Protein AF-A0A139D339-F1 (afdb_monomer)

Mean predicted aligned error: 3.12 Å

Foldseek 3Di:
DVVLVVVQVLLLLLLCLLVVLCVVVVHDLVRLCVQLVHDSVVNCLSNDNRNSDDDDPVSLVSSCVVSVHDSCSSVD

Solvent-accessible surface area (backbone atoms only — not comparable to full-atom values): 4300 Å² total; per-residue (Å²): 112,71,69,60,53,55,51,34,50,54,42,21,54,30,14,47,41,54,49,49,51,36,50,75,70,68,45,53,65,59,59,50,16,61,77,68,76,46,55,45,70,56,51,54,46,37,45,29,97,74,11,77,63,87,76,56,68,68,57,51,48,54,49,19,61,77,63,74,50,62,64,62,68,51,74,113

Sequence (76 aa):
MIILEKRNEIYNQIGQKIKKYRKEKKLTQVELAEKLDISISYLSKIEAKNCRKSFSLDLLVNIAETLEIDIKDFFD

Secondary structure (DSSP, 8-state):
-HHHHHHHHHHHHHHHHHHHHHHHTT--HHHHHHHTT--HHHHHHHTSTT------HHHHHHHHHHTTS-GGGGT-

Structure (mmCIF, N/CA/C/O backbone):
data_AF-A0A139D339-F1
#
_entry.id   AF-A0A139D339-F1
#
loop_
_atom_site.group_PDB
_atom_site.id
_atom_site.type_symbol
_atom_site.label_atom_id
_atom_site.label_alt_id
_atom_site.label_comp_id
_atom_site.label_asym_id
_atom_site.label_entity_id
_atom_site.label_seq_id
_atom_site.pdbx_PDB_ins_code
_atom_site.Cartn_x
_atom_site.Cartn_y
_atom_site.Cartn_z
_atom_site.occupancy
_atom_site.B_iso_or_equiv
_atom_site.auth_seq_id
_atom_site.auth_comp_id
_atom_site.auth_asym_id
_atom_site.auth_atom_id
_atom_site.pdbx_PDB_model_num
ATOM 1 N N . MET A 1 1 ? 19.136 3.552 -18.526 1.00 63.03 1 MET A N 1
ATOM 2 C CA . MET A 1 1 ? 18.379 4.648 -17.881 1.00 63.03 1 MET A CA 1
ATOM 3 C C . MET A 1 1 ? 16.867 4.502 -18.092 1.00 63.03 1 MET A C 1
ATOM 5 O O . MET A 1 1 ? 16.162 4.394 -17.101 1.00 63.03 1 MET A O 1
ATOM 9 N N . ILE A 1 2 ? 16.388 4.307 -19.330 1.00 71.75 2 ILE A N 1
ATOM 10 C CA . ILE A 1 2 ? 14.951 4.163 -19.681 1.00 71.75 2 ILE A CA 1
ATOM 11 C C . ILE A 1 2 ? 14.210 3.026 -18.935 1.00 71.75 2 ILE A C 1
ATOM 13 O O . ILE A 1 2 ? 13.077 3.197 -18.496 1.00 71.75 2 ILE A O 1
ATOM 17 N N . ILE A 1 3 ? 14.832 1.852 -18.758 1.00 75.56 3 ILE A N 1
ATOM 18 C CA . ILE A 1 3 ? 14.187 0.693 -18.096 1.00 75.56 3 ILE A CA 1
ATOM 19 C C . ILE A 1 3 ? 13.903 0.969 -16.609 1.00 75.56 3 ILE A C 1
ATOM 21 O O . ILE A 1 3 ? 12.874 0.553 -16.080 1.00 75.56 3 ILE A O 1
ATOM 25 N N . LEU A 1 4 ? 14.803 1.689 -15.933 1.00 74.38 4 LEU A N 1
ATOM 26 C CA . LEU A 1 4 ? 14.670 2.000 -14.510 1.00 74.38 4 LEU A CA 1
ATOM 27 C C . LEU A 1 4 ? 13.527 2.990 -14.258 1.00 74.38 4 LEU A C 1
ATOM 29 O O . LEU A 1 4 ? 12.784 2.835 -13.292 1.00 74.38 4 LEU A O 1
ATOM 33 N N . GLU A 1 5 ? 13.373 3.973 -15.142 1.00 81.56 5 GLU A N 1
ATOM 34 C CA . GLU A 1 5 ? 12.289 4.957 -15.086 1.00 81.56 5 GLU A CA 1
ATOM 35 C C . GLU A 1 5 ? 10.930 4.290 -15.295 1.00 81.56 5 GLU A C 1
ATOM 37 O O . GLU A 1 5 ? 10.043 4.460 -14.462 1.00 81.56 5 GLU A O 1
ATOM 42 N N . LYS A 1 6 ? 10.805 3.428 -16.316 1.00 82.94 6 LYS A N 1
ATOM 43 C CA . LYS A 1 6 ? 9.58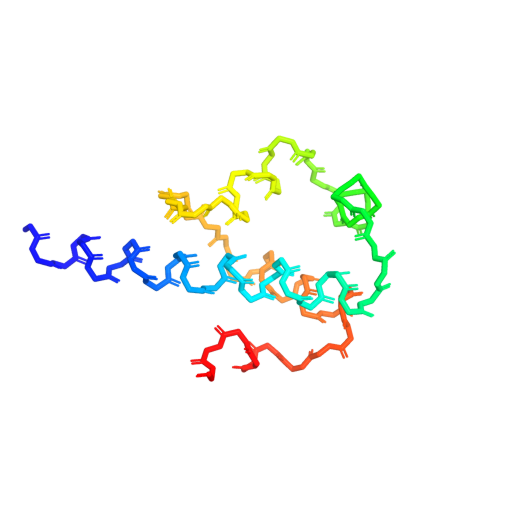6 2.633 -16.539 1.00 82.94 6 LYS A CA 1
ATOM 44 C C . LYS A 1 6 ? 9.222 1.773 -15.330 1.00 82.94 6 LYS A C 1
ATOM 46 O O . LYS A 1 6 ? 8.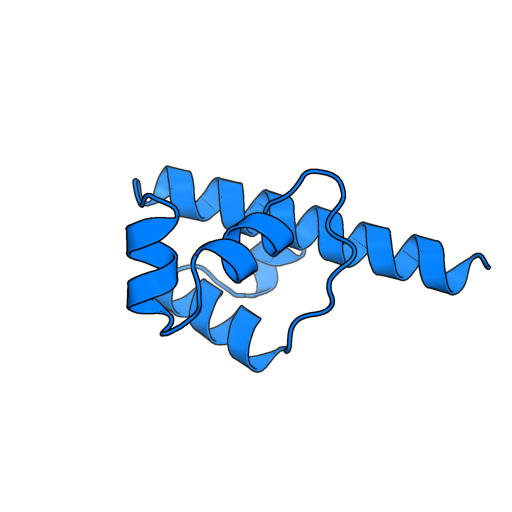060 1.704 -14.948 1.00 82.94 6 LYS A O 1
ATOM 51 N N . ARG A 1 7 ? 10.213 1.134 -14.700 1.00 85.75 7 ARG A N 1
ATOM 52 C CA . ARG A 1 7 ? 9.986 0.315 -13.503 1.00 85.75 7 ARG A CA 1
ATOM 53 C C . ARG A 1 7 ? 9.453 1.145 -12.335 1.00 85.75 7 ARG A C 1
ATOM 55 O O . ARG A 1 7 ? 8.529 0.711 -11.657 1.00 85.75 7 ARG A O 1
ATOM 62 N N . ASN A 1 8 ? 10.038 2.314 -12.087 1.00 88.31 8 ASN A N 1
ATOM 63 C CA . ASN A 1 8 ? 9.597 3.187 -11.000 1.00 88.31 8 ASN A CA 1
ATOM 64 C C . ASN A 1 8 ? 8.178 3.716 -11.241 1.00 88.31 8 ASN A C 1
ATOM 66 O O . ASN A 1 8 ? 7.412 3.811 -10.289 1.00 88.31 8 ASN A O 1
ATOM 70 N N . GLU A 1 9 ? 7.818 4.002 -12.494 1.00 90.25 9 GLU A N 1
ATOM 71 C CA . GLU A 1 9 ? 6.460 4.418 -12.854 1.00 90.25 9 GLU A CA 1
ATOM 72 C C . GLU A 1 9 ? 5.425 3.339 -12.500 1.00 90.25 9 GLU A C 1
ATOM 74 O O . GLU A 1 9 ? 4.434 3.640 -11.840 1.00 90.25 9 GLU A O 1
ATOM 79 N N . ILE A 1 10 ? 5.702 2.069 -12.822 1.00 91.50 10 ILE A N 1
ATOM 80 C CA . ILE A 1 10 ? 4.827 0.939 -12.459 1.00 91.50 10 ILE A CA 1
ATOM 81 C C . ILE A 1 10 ? 4.631 0.859 -10.937 1.00 91.50 10 ILE A C 1
ATOM 83 O O . ILE A 1 10 ? 3.500 0.799 -10.457 1.00 91.50 10 ILE A O 1
ATOM 87 N N . TYR A 1 11 ? 5.716 0.907 -10.155 1.00 92.88 11 TYR A N 1
ATOM 88 C CA . TYR A 1 11 ? 5.614 0.878 -8.688 1.00 92.88 11 TYR A CA 1
ATOM 89 C C . TYR A 1 11 ? 4.847 2.079 -8.128 1.00 92.88 11 TYR A C 1
ATOM 91 O O . TYR A 1 11 ? 4.120 1.941 -7.143 1.00 92.88 11 TYR A O 1
ATOM 99 N N . ASN A 1 12 ? 4.985 3.247 -8.754 1.00 93.31 12 ASN A N 1
ATOM 100 C CA . ASN A 1 12 ? 4.256 4.438 -8.356 1.00 93.31 12 ASN A CA 1
ATOM 101 C C . ASN A 1 12 ? 2.750 4.298 -8.604 1.00 93.31 12 ASN A C 1
ATOM 103 O O . ASN A 1 12 ? 1.958 4.590 -7.709 1.00 93.31 12 ASN A O 1
ATOM 107 N N . GLN A 1 13 ? 2.356 3.802 -9.778 1.00 94.25 13 GLN A N 1
ATOM 108 C CA . GLN A 1 13 ? 0.954 3.565 -10.131 1.00 94.25 13 GLN A CA 1
ATOM 109 C C . GLN A 1 13 ? 0.300 2.553 -9.186 1.00 94.25 13 GLN A C 1
ATOM 111 O O . GLN A 1 13 ? -0.759 2.837 -8.619 1.00 94.25 13 GLN A O 1
ATOM 116 N N . ILE A 1 14 ? 0.975 1.430 -8.924 1.00 96.19 14 ILE A N 1
ATOM 117 C CA . ILE A 1 14 ? 0.505 0.427 -7.960 1.00 96.19 14 ILE A CA 1
ATOM 118 C C . ILE A 1 14 ? 0.368 1.052 -6.564 1.00 96.19 14 ILE A C 1
ATOM 120 O O . ILE A 1 14 ? -0.676 0.924 -5.927 1.00 96.19 14 ILE A O 1
ATOM 124 N N . GLY A 1 15 ? 1.375 1.801 -6.102 1.00 96.12 15 GLY A N 1
ATOM 125 C CA . GLY A 1 15 ? 1.338 2.496 -4.813 1.00 96.12 15 GLY A CA 1
ATOM 126 C C . GLY A 1 15 ? 0.161 3.470 -4.670 1.00 96.12 15 GLY A C 1
ATOM 127 O O . GLY A 1 15 ? -0.478 3.532 -3.615 1.00 96.12 15 GLY A O 1
ATOM 128 N N . GLN A 1 16 ? -0.182 4.204 -5.736 1.00 96.25 16 GLN A N 1
ATOM 129 C CA . GLN A 1 16 ? -1.356 5.085 -5.741 1.00 96.25 16 GLN A CA 1
ATOM 130 C C . GLN A 1 16 ? -2.673 4.306 -5.662 1.00 96.25 16 GLN A C 1
ATOM 132 O O . GLN A 1 16 ? -3.604 4.753 -4.988 1.00 96.25 16 GLN A O 1
ATOM 137 N N . LYS A 1 17 ? -2.759 3.137 -6.297 1.00 97.00 17 LYS A N 1
ATOM 138 C CA . LYS A 1 17 ? -3.953 2.290 -6.237 1.00 97.00 17 LYS A CA 1
ATOM 139 C C . LYS A 1 17 ? -4.131 1.603 -4.893 1.00 97.00 17 LYS A C 1
ATOM 141 O O . LYS A 1 17 ? -5.240 1.619 -4.373 1.00 97.00 17 LYS A O 1
ATOM 146 N N . ILE A 1 18 ? -3.052 1.112 -4.279 1.00 97.62 18 ILE A N 1
ATOM 147 C CA . ILE A 1 18 ? -3.075 0.616 -2.892 1.00 97.62 18 ILE A CA 1
ATOM 148 C C . ILE A 1 18 ? -3.682 1.685 -1.978 1.00 97.62 18 ILE A C 1
ATOM 150 O O . ILE A 1 18 ? -4.642 1.425 -1.255 1.00 97.62 18 ILE A O 1
ATOM 154 N N . LYS A 1 19 ? -3.206 2.930 -2.097 1.00 97.94 19 LYS A N 1
ATOM 155 C CA . LYS A 1 19 ? -3.736 4.065 -1.336 1.00 97.94 19 LYS A CA 1
ATOM 156 C C . LYS A 1 19 ? -5.213 4.344 -1.615 1.00 97.94 19 LYS A C 1
ATOM 158 O O . LYS A 1 19 ? -5.944 4.701 -0.689 1.00 97.94 19 LYS A O 1
ATOM 163 N N . LYS A 1 20 ? -5.640 4.250 -2.877 1.00 98.00 20 LYS A N 1
ATOM 164 C CA . LYS A 1 20 ? -7.038 4.432 -3.291 1.00 98.00 20 LYS A CA 1
ATOM 165 C C . LYS A 1 20 ? -7.926 3.377 -2.625 1.00 98.00 20 LYS A C 1
ATOM 167 O O . LYS A 1 20 ? -8.802 3.747 -1.848 1.00 98.00 20 LYS A O 1
ATOM 172 N N . TYR A 1 21 ? -7.643 2.095 -2.843 1.00 98.44 21 TYR A N 1
ATOM 173 C CA . TYR A 1 21 ? -8.450 0.990 -2.321 1.00 98.44 21 TYR A CA 1
ATOM 174 C C . TYR A 1 21 ? -8.435 0.921 -0.791 1.00 98.44 21 TYR A C 1
ATOM 176 O O . TYR A 1 21 ? -9.479 0.724 -0.171 1.00 98.44 21 TYR A O 1
ATOM 184 N N . ARG A 1 22 ? -7.298 1.220 -0.147 1.00 98.50 22 ARG A N 1
ATOM 185 C CA . ARG A 1 22 ? -7.231 1.369 1.314 1.00 98.50 22 ARG A CA 1
ATOM 186 C C . ARG A 1 22 ? -8.230 2.406 1.829 1.00 98.50 22 ARG A C 1
ATOM 188 O O . ARG A 1 22 ? -8.921 2.167 2.818 1.00 98.50 22 ARG A O 1
ATOM 195 N N . LYS A 1 23 ? -8.307 3.569 1.173 1.00 98.25 23 LYS A N 1
ATOM 196 C CA . LYS A 1 23 ? -9.250 4.632 1.545 1.00 98.25 23 LYS A CA 1
ATOM 197 C C . LYS A 1 23 ? -10.702 4.243 1.274 1.00 98.25 23 LYS A C 1
ATOM 199 O O . LYS A 1 23 ? -11.560 4.602 2.072 1.00 98.25 23 LYS A O 1
ATOM 204 N N . GLU A 1 24 ? -10.976 3.509 0.200 1.00 98.00 24 GLU A N 1
ATOM 205 C CA . GLU A 1 24 ? -12.318 2.984 -0.101 1.00 98.00 24 GLU A CA 1
ATOM 206 C C . GLU A 1 24 ? -12.783 1.978 0.961 1.00 98.00 24 GLU A C 1
ATOM 208 O O . GLU A 1 24 ? -13.926 2.042 1.412 1.00 98.00 24 GLU A O 1
ATOM 213 N N . LYS A 1 25 ? -11.865 1.145 1.468 1.00 97.62 25 LYS A N 1
ATOM 214 C CA . LYS A 1 25 ? -12.083 0.279 2.639 1.00 97.62 25 LYS A CA 1
ATOM 215 C C . LYS A 1 25 ? -12.069 1.022 3.982 1.00 97.62 25 LYS A C 1
ATOM 217 O O . LYS A 1 25 ? -12.214 0.393 5.024 1.00 97.62 25 LYS A O 1
ATOM 222 N N . LYS A 1 26 ? -11.929 2.354 3.973 1.00 98.12 26 LYS A N 1
ATOM 223 C CA . LYS A 1 26 ? -11.901 3.231 5.159 1.00 98.12 26 LYS A CA 1
ATOM 224 C C . LYS A 1 26 ? -10.811 2.876 6.177 1.00 98.12 26 LYS A C 1
ATOM 226 O O . LYS A 1 26 ? -10.945 3.204 7.349 1.00 98.12 26 LYS A O 1
ATOM 231 N N . LEU A 1 27 ? -9.720 2.261 5.724 1.00 98.25 27 LEU A N 1
ATOM 232 C CA . LEU A 1 27 ? -8.582 1.916 6.570 1.00 98.25 27 LEU A CA 1
ATOM 233 C C . LEU A 1 27 ? -7.582 3.073 6.626 1.00 98.25 27 LEU A C 1
ATOM 235 O O . LEU A 1 27 ? -7.266 3.711 5.616 1.00 98.25 27 LEU A O 1
ATOM 239 N N . THR A 1 28 ? -7.019 3.324 7.797 1.00 98.44 28 THR A N 1
ATOM 240 C CA . THR A 1 28 ? -5.816 4.137 7.988 1.00 98.44 28 THR A CA 1
ATOM 241 C C . THR A 1 28 ? -4.570 3.373 7.527 1.00 98.44 28 THR A C 1
ATOM 243 O O . THR A 1 28 ? -4.597 2.163 7.301 1.00 98.44 28 THR A O 1
ATOM 246 N N . GLN A 1 29 ? -3.444 4.076 7.363 1.00 98.19 29 GLN A N 1
ATOM 247 C CA . GLN A 1 29 ? -2.168 3.402 7.084 1.00 98.19 29 GLN A CA 1
ATOM 248 C C . GLN A 1 29 ? -1.722 2.522 8.258 1.00 98.19 29 GLN A C 1
ATOM 250 O O . GLN A 1 29 ? -1.061 1.519 8.032 1.00 98.19 29 GLN A O 1
ATOM 255 N N . VAL A 1 30 ? -2.091 2.884 9.490 1.00 98.44 30 VAL A N 1
ATOM 256 C CA . VAL A 1 30 ? -1.793 2.084 10.683 1.00 98.44 30 VAL A CA 1
ATOM 257 C C . VAL A 1 30 ? -2.525 0.751 10.611 1.00 98.44 30 VAL A C 1
ATOM 259 O O . VAL A 1 30 ? -1.879 -0.288 10.599 1.00 98.44 30 VAL A O 1
ATOM 262 N N . GLU A 1 31 ? -3.843 0.788 10.418 1.00 98.62 31 GLU A N 1
ATOM 263 C CA . GLU A 1 31 ? -4.671 -0.422 10.376 1.00 98.62 31 GLU A CA 1
ATOM 264 C C . GLU A 1 31 ? -4.292 -1.357 9.222 1.00 98.62 31 GLU A C 1
ATOM 266 O O . GLU A 1 31 ? -4.264 -2.572 9.401 1.00 98.62 31 GLU A O 1
ATOM 271 N N . LEU A 1 32 ? -3.985 -0.822 8.032 1.00 98.50 32 LEU A N 1
ATOM 272 C CA . LEU A 1 32 ? -3.542 -1.673 6.923 1.00 98.50 32 LEU A CA 1
ATOM 273 C C . LEU A 1 32 ? -2.155 -2.275 7.197 1.00 98.50 32 LEU A C 1
ATOM 275 O O . LEU A 1 32 ? -1.938 -3.447 6.909 1.00 98.50 32 LEU A O 1
ATOM 279 N N . ALA A 1 33 ? -1.223 -1.496 7.751 1.00 98.38 33 ALA A N 1
ATOM 280 C CA . ALA A 1 33 ? 0.115 -1.988 8.068 1.00 98.38 33 ALA A CA 1
ATOM 281 C C . ALA A 1 33 ? 0.084 -3.086 9.144 1.00 98.38 33 ALA A C 1
ATOM 283 O O . ALA A 1 33 ? 0.772 -4.091 8.993 1.00 98.38 33 ALA A O 1
ATOM 284 N N . GLU A 1 34 ? -0.759 -2.932 10.169 1.00 98.25 34 GLU A N 1
ATOM 285 C CA . GLU A 1 34 ? -0.989 -3.944 11.207 1.00 98.25 34 GLU A CA 1
ATOM 286 C C . GLU A 1 34 ? -1.591 -5.231 10.631 1.00 98.25 34 GLU A C 1
ATOM 288 O O . GLU A 1 34 ? -1.098 -6.317 10.921 1.00 98.25 34 GLU A O 1
ATOM 293 N N . LYS A 1 35 ? -2.606 -5.126 9.760 1.00 98.06 35 LYS A N 1
ATOM 294 C CA . LYS A 1 35 ? -3.218 -6.293 9.091 1.00 98.06 35 LYS A CA 1
ATOM 295 C C . LYS A 1 35 ? -2.233 -7.079 8.221 1.00 98.06 35 LYS A C 1
ATOM 297 O O . LYS A 1 35 ? -2.400 -8.281 8.059 1.00 98.06 35 LYS A O 1
ATOM 302 N N . LEU A 1 36 ? -1.239 -6.399 7.653 1.00 97.56 36 LEU A N 1
ATOM 303 C CA . LEU A 1 36 ? -0.226 -6.981 6.769 1.00 97.56 36 LEU A CA 1
ATOM 304 C C . LEU A 1 36 ? 1.052 -7.416 7.499 1.00 97.56 36 LEU A C 1
ATOM 306 O O . LEU A 1 36 ? 1.969 -7.897 6.837 1.00 97.56 36 LEU A O 1
ATOM 310 N N . ASP A 1 37 ? 1.138 -7.196 8.813 1.00 97.25 37 ASP A N 1
ATOM 311 C CA . ASP A 1 37 ? 2.352 -7.391 9.615 1.00 97.25 37 ASP A CA 1
ATOM 312 C C . ASP A 1 37 ? 3.592 -6.686 9.019 1.00 97.25 37 ASP A C 1
ATOM 314 O O . ASP A 1 37 ? 4.685 -7.239 8.883 1.00 97.25 37 ASP A O 1
ATOM 318 N N . ILE A 1 38 ? 3.422 -5.423 8.610 1.00 97.19 38 ILE A N 1
ATOM 319 C CA . ILE A 1 38 ? 4.514 -4.578 8.113 1.00 97.19 38 ILE A CA 1
ATOM 320 C C . ILE A 1 38 ? 4.606 -3.266 8.883 1.00 97.19 38 ILE A C 1
ATOM 322 O O . ILE A 1 38 ? 3.649 -2.771 9.469 1.00 97.19 38 ILE A O 1
ATOM 326 N N . SER A 1 39 ? 5.770 -2.617 8.822 1.00 97.69 39 SER A N 1
ATOM 327 C CA . SER A 1 39 ? 5.900 -1.284 9.412 1.00 97.69 39 SER A CA 1
ATOM 328 C C . SER A 1 39 ? 5.057 -0.241 8.663 1.00 97.69 39 SER A C 1
ATOM 330 O O . SER A 1 39 ? 5.069 -0.168 7.431 1.00 97.69 39 SER A O 1
ATOM 332 N N . ILE A 1 40 ? 4.433 0.669 9.413 1.00 97.38 40 ILE A N 1
ATOM 333 C CA . ILE A 1 40 ? 3.703 1.828 8.870 1.00 97.38 40 ILE A CA 1
ATOM 334 C C . ILE A 1 40 ? 4.608 2.666 7.956 1.00 97.38 40 ILE A C 1
ATOM 336 O O . ILE A 1 40 ? 4.193 3.113 6.892 1.00 97.38 40 ILE A O 1
ATOM 340 N N . SER A 1 41 ? 5.880 2.844 8.334 1.00 96.44 41 SER A N 1
ATOM 341 C CA . SER A 1 41 ? 6.876 3.564 7.526 1.00 96.44 41 SER A CA 1
ATOM 342 C C . SER A 1 41 ? 7.084 2.919 6.153 1.00 96.44 41 SER A C 1
ATOM 344 O O . SER A 1 41 ? 7.285 3.621 5.159 1.00 96.44 41 SER A O 1
ATOM 346 N N . TYR A 1 42 ? 7.024 1.587 6.078 1.00 96.25 42 TYR A N 1
ATOM 347 C CA . TYR A 1 42 ? 7.136 0.868 4.818 1.00 96.25 42 TYR A CA 1
ATOM 348 C C . TYR A 1 42 ? 5.901 1.082 3.942 1.00 96.25 42 TYR A C 1
ATOM 350 O O . TYR A 1 42 ? 6.060 1.501 2.795 1.00 96.25 42 TYR A O 1
ATOM 358 N N . LEU A 1 43 ? 4.693 0.933 4.496 1.00 97.19 43 LEU A N 1
ATOM 359 C CA . LEU A 1 43 ? 3.454 1.221 3.766 1.00 97.19 43 LEU A CA 1
ATOM 360 C C . LEU A 1 43 ? 3.396 2.681 3.283 1.00 97.19 43 LEU A C 1
ATOM 362 O O . LEU A 1 43 ? 3.071 2.948 2.129 1.00 97.19 43 LEU A O 1
ATOM 366 N N . SER A 1 44 ? 3.801 3.637 4.121 1.00 96.31 44 SER A N 1
ATOM 367 C CA . SER A 1 44 ? 3.860 5.057 3.754 1.00 96.31 44 SER A CA 1
ATOM 368 C C . SER A 1 44 ? 4.793 5.335 2.577 1.00 96.31 44 SER A C 1
ATOM 370 O O . SER A 1 44 ? 4.494 6.194 1.748 1.00 96.31 44 SER A O 1
ATOM 372 N N . LYS A 1 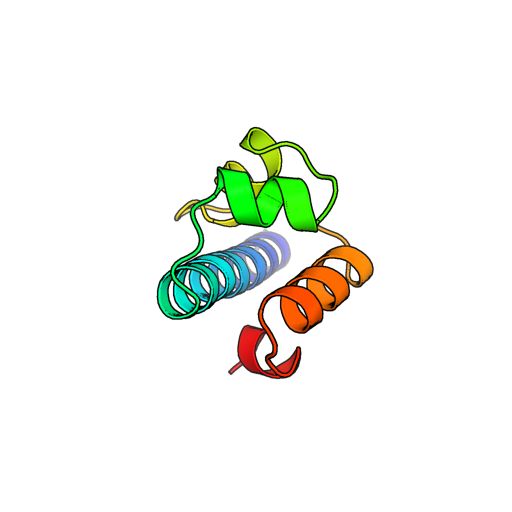45 ? 5.914 4.609 2.475 1.00 95.12 45 LYS A N 1
ATOM 373 C CA . LYS A 1 45 ? 6.829 4.706 1.327 1.00 95.12 45 LYS A CA 1
ATOM 374 C C . LYS A 1 45 ? 6.224 4.096 0.064 1.00 95.12 45 LYS A C 1
ATOM 376 O O . LYS A 1 45 ? 6.454 4.648 -1.009 1.00 95.12 45 LYS A O 1
ATOM 381 N N . ILE A 1 46 ? 5.462 3.006 0.193 1.00 96.00 46 ILE A N 1
ATOM 382 C CA . ILE A 1 46 ? 4.738 2.374 -0.920 1.00 96.00 46 ILE A CA 1
ATOM 383 C C . ILE A 1 46 ? 3.679 3.333 -1.486 1.00 96.00 46 ILE A C 1
ATOM 385 O O . ILE A 1 46 ? 3.615 3.532 -2.693 1.00 96.00 46 ILE A O 1
ATOM 389 N N . GLU A 1 47 ? 2.893 3.987 -0.628 1.00 96.06 47 GLU A N 1
ATOM 390 C CA . GLU A 1 47 ? 1.791 4.877 -1.038 1.00 96.06 47 GLU A CA 1
ATOM 391 C C . GLU A 1 47 ? 2.219 6.314 -1.417 1.00 96.06 47 GLU A C 1
ATOM 393 O O . GLU A 1 47 ? 1.382 7.176 -1.736 1.00 96.06 47 GLU A O 1
ATOM 398 N N . ALA A 1 48 ? 3.515 6.627 -1.341 1.00 93.12 48 ALA A N 1
ATOM 399 C CA . ALA A 1 48 ? 4.036 7.950 -1.665 1.00 93.12 48 ALA A CA 1
ATOM 400 C C . ALA A 1 48 ? 3.918 8.249 -3.172 1.00 93.12 48 ALA A C 1
ATOM 402 O O . ALA A 1 48 ? 4.073 7.362 -4.002 1.00 93.12 48 ALA A O 1
ATOM 403 N N . LYS A 1 49 ? 3.721 9.527 -3.541 1.00 79.81 49 LYS A N 1
ATOM 404 C CA . LYS A 1 49 ? 3.613 9.992 -4.949 1.00 79.81 49 LYS A CA 1
ATOM 405 C C . LYS A 1 49 ? 4.847 9.726 -5.824 1.00 79.81 49 LYS A C 1
ATOM 407 O O . LYS A 1 49 ? 4.778 9.921 -7.029 1.00 79.81 49 LYS A O 1
ATOM 412 N N . ASN A 1 50 ? 5.964 9.356 -5.203 1.00 77.75 50 ASN A N 1
ATOM 413 C CA 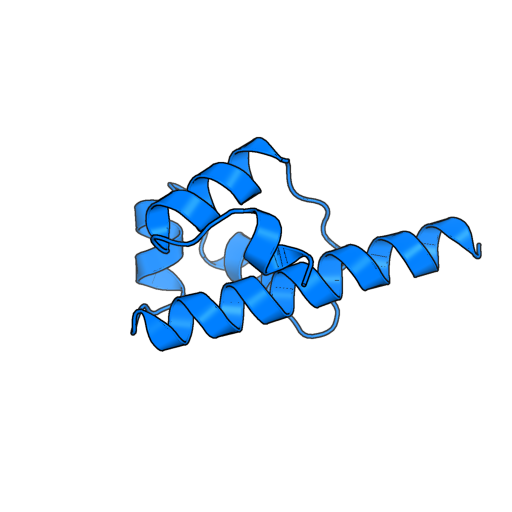. ASN A 1 50 ? 7.223 9.016 -5.851 1.00 77.75 50 ASN A CA 1
ATOM 414 C C . ASN A 1 50 ? 7.733 7.697 -5.265 1.00 77.75 50 ASN A C 1
ATOM 416 O O . ASN A 1 50 ? 8.866 7.633 -4.776 1.00 77.75 50 ASN A O 1
ATOM 420 N N . CYS A 1 51 ? 6.880 6.670 -5.220 1.00 77.12 51 CYS A N 1
ATOM 421 C CA . CYS A 1 51 ? 7.305 5.363 -4.741 1.00 77.12 51 CYS A CA 1
ATOM 422 C C . CYS A 1 51 ? 8.464 4.860 -5.614 1.00 77.12 51 CYS A C 1
ATOM 424 O O . CYS A 1 51 ? 8.316 4.599 -6.803 1.00 77.12 51 CYS A O 1
ATOM 426 N N . ARG A 1 52 ? 9.652 4.755 -5.014 1.00 75.19 52 ARG A N 1
ATOM 427 C CA . ARG A 1 52 ? 10.857 4.174 -5.636 1.00 75.19 52 ARG A CA 1
ATOM 428 C C . ARG A 1 52 ? 11.226 2.836 -5.004 1.00 75.19 52 ARG A C 1
ATOM 430 O O . ARG A 1 52 ? 12.309 2.306 -5.249 1.00 75.19 52 ARG A O 1
ATOM 437 N N . LYS A 1 53 ? 10.370 2.330 -4.116 1.00 80.88 53 LYS A N 1
ATOM 438 C CA . LYS A 1 53 ? 10.616 1.109 -3.363 1.00 80.88 53 LYS A CA 1
ATOM 439 C C . LYS A 1 53 ? 9.973 -0.054 -4.098 1.00 80.88 53 LYS A C 1
ATOM 441 O O . LYS A 1 53 ? 8.765 -0.072 -4.290 1.00 80.88 53 LYS A O 1
ATOM 446 N N . SER A 1 54 ? 10.793 -1.031 -4.464 1.00 88.62 54 SER A N 1
ATOM 447 C CA . SER A 1 54 ? 10.284 -2.338 -4.851 1.00 88.62 54 SER A CA 1
ATOM 448 C C . SER A 1 54 ? 9.677 -3.038 -3.637 1.00 88.62 54 SER A C 1
ATOM 450 O O . SER A 1 54 ? 10.209 -2.932 -2.526 1.00 88.62 54 SER A O 1
ATOM 452 N N . PHE A 1 55 ? 8.611 -3.786 -3.880 1.00 92.31 55 PHE A N 1
ATOM 453 C CA . PHE A 1 55 ? 7.982 -4.717 -2.949 1.00 92.31 55 PHE A CA 1
ATOM 454 C C . PHE A 1 55 ? 7.771 -6.062 -3.654 1.00 92.31 55 PHE A C 1
ATOM 456 O O . PHE A 1 55 ? 7.782 -6.120 -4.885 1.00 92.31 55 PHE A O 1
ATOM 463 N N . SER A 1 56 ? 7.657 -7.145 -2.881 1.00 95.38 56 SER A N 1
ATOM 464 C CA . SER A 1 56 ? 7.449 -8.488 -3.428 1.00 95.38 56 SER A CA 1
ATOM 465 C C . SER A 1 56 ? 6.041 -8.651 -3.996 1.00 95.38 56 SER A C 1
ATOM 467 O O . SER A 1 56 ? 5.115 -7.927 -3.622 1.00 95.38 56 SER A O 1
ATOM 469 N N . LEU A 1 57 ? 5.885 -9.639 -4.879 1.00 95.56 57 LEU A N 1
ATOM 470 C CA . LEU A 1 57 ? 4.570 -10.056 -5.353 1.00 95.56 57 LEU A CA 1
ATOM 471 C C . LEU A 1 57 ? 3.722 -10.601 -4.197 1.00 95.56 57 LEU A C 1
ATOM 473 O O . LEU A 1 57 ? 2.553 -10.257 -4.118 1.00 95.56 57 LEU A O 1
ATOM 477 N N . ASP A 1 58 ? 4.317 -11.349 -3.262 1.00 97.19 58 ASP A N 1
ATOM 478 C CA . ASP A 1 58 ? 3.626 -11.864 -2.071 1.00 97.19 58 ASP A CA 1
ATOM 479 C C . ASP A 1 58 ? 2.998 -10.744 -1.236 1.00 97.19 58 ASP A C 1
ATOM 481 O O . ASP A 1 58 ? 1.848 -10.843 -0.824 1.00 97.19 58 ASP A O 1
ATOM 485 N N . LEU A 1 59 ? 3.711 -9.625 -1.042 1.00 97.19 59 LEU A N 1
ATOM 486 C CA . LEU A 1 59 ? 3.132 -8.479 -0.345 1.00 97.19 59 LEU A CA 1
ATOM 487 C C . LEU A 1 59 ? 1.956 -7.895 -1.133 1.00 97.19 59 LEU A C 1
ATOM 489 O O . LEU A 1 59 ? 0.953 -7.522 -0.537 1.00 97.19 59 LEU A O 1
ATOM 493 N N . LEU A 1 60 ? 2.071 -7.807 -2.459 1.00 97.44 60 LEU A N 1
ATOM 494 C CA . LEU A 1 60 ? 0.995 -7.288 -3.300 1.00 97.44 60 LEU A CA 1
ATOM 495 C C . LEU A 1 60 ? -0.251 -8.186 -3.249 1.00 97.44 60 LEU A C 1
ATOM 497 O O . LEU A 1 60 ? -1.359 -7.661 -3.177 1.00 97.44 60 LEU A O 1
ATOM 501 N N . VAL A 1 61 ? -0.065 -9.511 -3.226 1.00 98.06 61 VAL A N 1
ATOM 502 C CA . VAL A 1 61 ? -1.135 -10.501 -3.017 1.00 98.06 61 VAL A CA 1
ATOM 503 C C . VAL A 1 61 ? -1.798 -10.283 -1.658 1.00 98.06 61 VAL A C 1
ATOM 505 O O . VAL A 1 61 ? -3.005 -10.070 -1.608 1.00 98.06 61 VAL A O 1
ATOM 508 N N . ASN A 1 62 ? -1.018 -10.208 -0.577 1.00 98.31 62 ASN A N 1
ATOM 509 C CA . ASN A 1 62 ? -1.561 -9.986 0.766 1.00 98.31 62 ASN A CA 1
ATOM 510 C C . ASN A 1 62 ? -2.343 -8.666 0.863 1.00 98.31 62 ASN A C 1
ATOM 512 O O . ASN A 1 62 ? -3.373 -8.597 1.534 1.00 98.31 62 ASN A O 1
ATOM 516 N N . ILE A 1 63 ? -1.880 -7.607 0.185 1.00 98.31 63 ILE A N 1
ATOM 517 C CA . ILE A 1 63 ? -2.607 -6.333 0.116 1.00 98.31 63 ILE A CA 1
ATOM 518 C C . ILE A 1 63 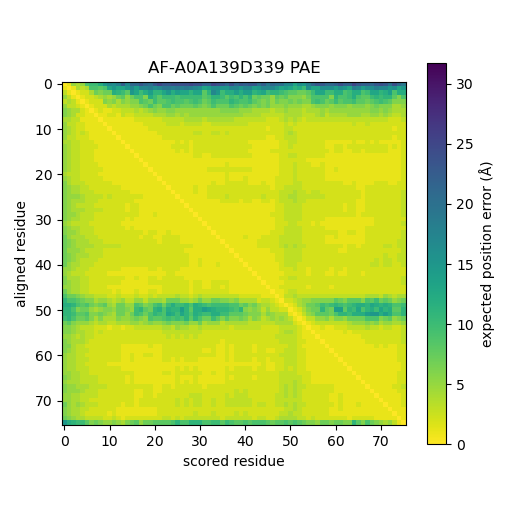? -3.927 -6.506 -0.643 1.00 98.31 63 ILE A C 1
ATOM 520 O O . ILE A 1 63 ? -4.940 -6.005 -0.163 1.00 98.31 63 ILE A O 1
ATOM 524 N N . ALA A 1 64 ? -3.938 -7.193 -1.791 1.00 98.44 64 ALA A N 1
ATOM 525 C CA . ALA A 1 64 ? -5.165 -7.447 -2.555 1.00 98.44 64 ALA A CA 1
ATOM 526 C C . ALA A 1 64 ? -6.207 -8.186 -1.704 1.00 98.44 64 ALA A C 1
ATOM 528 O O . ALA A 1 64 ? -7.347 -7.740 -1.606 1.00 98.44 64 ALA A O 1
ATOM 529 N N . GLU A 1 65 ? -5.789 -9.255 -1.024 1.00 98.25 65 GLU A N 1
ATOM 530 C CA . GLU A 1 65 ? -6.645 -10.046 -0.136 1.00 98.25 65 GLU A CA 1
ATOM 531 C C . GLU A 1 65 ? -7.167 -9.214 1.040 1.00 98.25 65 GLU A C 1
ATOM 533 O O . GLU A 1 65 ? -8.367 -9.197 1.308 1.00 98.25 65 GLU A O 1
ATOM 538 N N . THR A 1 66 ? -6.291 -8.450 1.702 1.00 98.06 66 THR A N 1
ATOM 539 C CA . THR A 1 66 ? -6.669 -7.583 2.834 1.00 98.06 66 THR A CA 1
ATOM 540 C C . THR A 1 66 ? -7.629 -6.468 2.418 1.00 98.06 66 THR A C 1
ATOM 542 O O . THR A 1 66 ? -8.469 -6.034 3.209 1.00 98.06 66 THR A O 1
ATOM 545 N N . LEU A 1 67 ? -7.492 -5.972 1.187 1.00 98.00 67 LEU A N 1
ATOM 546 C CA . LEU A 1 67 ? -8.374 -4.969 0.601 1.00 98.00 67 LEU A CA 1
ATOM 547 C C . LEU A 1 67 ? -9.561 -5.590 -0.144 1.00 98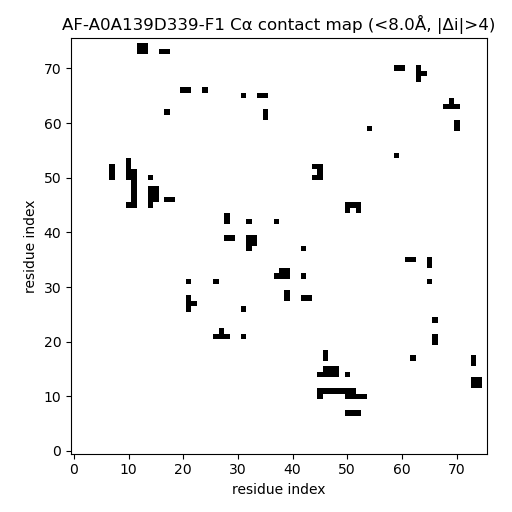.00 67 LEU A C 1
ATOM 549 O O . LEU A 1 67 ? -10.350 -4.830 -0.692 1.00 98.00 67 LEU A O 1
ATOM 553 N N . GLU A 1 68 ? -9.722 -6.916 -0.133 1.00 97.81 68 GLU A N 1
ATOM 554 C CA . GLU A 1 68 ? -10.8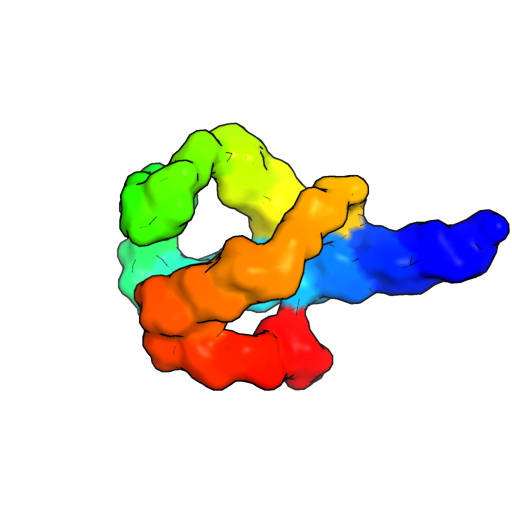06 -7.660 -0.790 1.00 97.81 68 GLU A CA 1
ATOM 555 C C . GLU A 1 68 ? -11.042 -7.218 -2.251 1.00 97.81 68 GLU A C 1
ATOM 557 O O . GLU A 1 68 ? -12.171 -6.910 -2.645 1.00 97.81 68 GLU A O 1
ATOM 562 N N . ILE A 1 69 ? -9.964 -7.140 -3.033 1.00 97.69 69 ILE A N 1
ATOM 563 C CA . ILE A 1 69 ? -9.968 -6.806 -4.468 1.00 97.69 69 ILE A CA 1
ATOM 564 C C . ILE A 1 69 ? -9.210 -7.870 -5.275 1.00 97.69 69 ILE A C 1
ATOM 566 O O . ILE A 1 69 ? -8.454 -8.659 -4.703 1.00 97.69 69 ILE A O 1
ATOM 570 N N . ASP A 1 70 ? -9.376 -7.893 -6.602 1.00 97.69 70 ASP A N 1
ATOM 571 C CA . ASP A 1 70 ? -8.531 -8.732 -7.461 1.00 97.69 70 ASP A CA 1
ATOM 572 C C . ASP A 1 70 ? -7.151 -8.066 -7.578 1.00 97.69 70 ASP A C 1
ATOM 574 O O . ASP A 1 70 ? -7.027 -6.851 -7.730 1.00 97.69 70 ASP A O 1
ATOM 578 N N . ILE A 1 71 ? -6.073 -8.849 -7.533 1.00 96.81 71 ILE A N 1
ATOM 579 C CA . ILE A 1 71 ? -4.713 -8.326 -7.712 1.00 96.81 71 ILE A CA 1
ATOM 580 C C . ILE A 1 71 ? -4.538 -7.575 -9.046 1.00 96.81 71 ILE A C 1
ATOM 582 O O . ILE A 1 71 ? -3.713 -6.663 -9.135 1.00 96.81 71 ILE A O 1
ATOM 586 N N . LYS A 1 72 ? -5.324 -7.921 -10.075 1.00 96.94 72 LYS A N 1
ATOM 587 C CA . LYS A 1 72 ? -5.353 -7.231 -11.377 1.00 96.94 72 LYS A CA 1
ATOM 588 C C . LYS A 1 72 ? -5.777 -5.771 -11.261 1.00 96.94 72 LYS A C 1
ATOM 590 O O . LYS A 1 72 ? -5.255 -4.944 -12.005 1.00 96.94 72 LYS A O 1
ATOM 595 N N . ASP A 1 73 ? -6.586 -5.430 -10.259 1.00 96.94 73 ASP A N 1
ATOM 596 C CA . ASP A 1 73 ? -7.054 -4.063 -10.030 1.00 96.94 73 ASP A CA 1
ATOM 597 C C . ASP A 1 73 ? -5.882 -3.096 -9.763 1.00 96.94 73 ASP A C 1
ATOM 599 O O . ASP A 1 73 ? -5.986 -1.887 -10.001 1.00 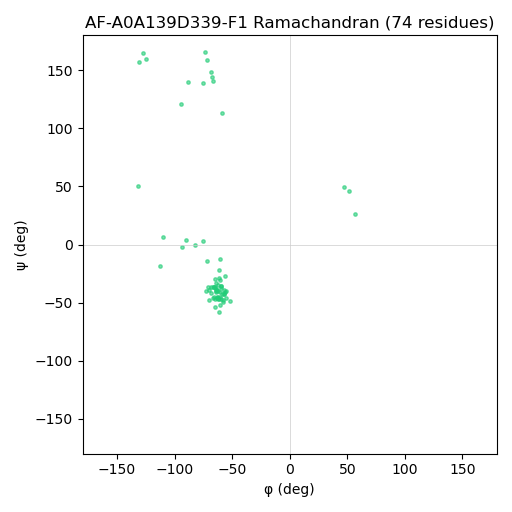96.94 73 ASP A O 1
ATOM 603 N N . PHE A 1 74 ? -4.718 -3.600 -9.325 1.00 96.00 74 PHE A N 1
ATOM 604 C CA . PHE A 1 74 ? -3.488 -2.811 -9.197 1.00 96.00 74 PHE A CA 1
ATOM 605 C C . PHE A 1 74 ? -2.830 -2.443 -10.532 1.00 96.00 74 PHE A C 1
ATOM 607 O O . PHE A 1 74 ? -2.015 -1.520 -10.570 1.00 96.00 74 PHE A O 1
ATOM 614 N N . PHE A 1 75 ? -3.214 -3.076 -11.636 1.00 93.81 75 PHE A N 1
ATOM 615 C CA . PHE A 1 75 ? -2.604 -2.904 -12.958 1.00 93.81 75 PHE A CA 1
ATOM 616 C C . PHE A 1 75 ? -3.522 -2.223 -13.988 1.00 93.81 75 PHE A C 1
ATOM 618 O O . PHE A 1 75 ? -2.990 -1.630 -14.918 1.00 93.81 75 PHE A O 1
ATOM 625 N N . ASP A 1 76 ? -4.841 -2.196 -13.751 1.00 81.94 76 ASP A N 1
ATOM 626 C CA . ASP A 1 76 ? -5.867 -1.509 -14.576 1.00 81.94 76 ASP A CA 1
ATOM 627 C C . ASP A 1 76 ? -5.944 0.034 -14.481 1.00 81.94 76 ASP A C 1
ATOM 629 O O . ASP A 1 76 ? -5.484 0.728 -15.406 1.00 81.94 76 ASP A O 1
#

Nearest PDB structures (foldseek):
  3f51-assembly1_A  TM=9.537E-01  e=7.793E-04  Corynebacterium glutamicum
  2b5a-assembly1_A  TM=9.124E-01  e=5.038E-04  [Bacillus] caldolyticus
  3g5g-assembly5_I  TM=8.728E-01  e=2.319E-03  Enterobacter sp. RFL1396
  2ewt-assembly1_A  TM=8.458E-01  e=2.053E-02  Streptomyces coelicolor A3(2)
  4ob4-assembly1_A  TM=8.365E-01  e=2.847E-02  Streptomyces coelicolor A3(2)

pLDDT: mean 93.29, std 7.83, range [63.03, 98.62]

Radius of gyration: 11.85 Å; Cα contacts (8 Å, |Δ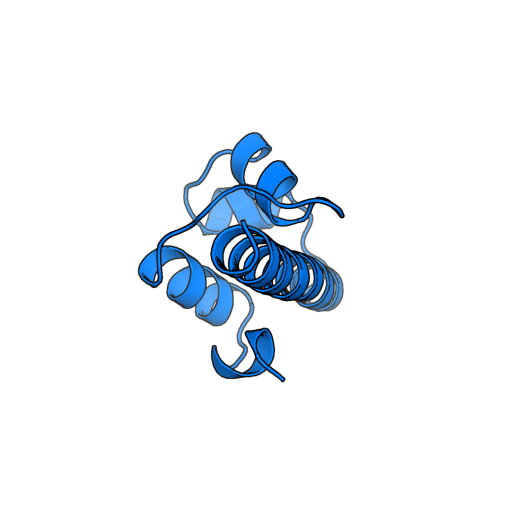i|>4): 69; chains: 1; bounding box: 31×22×31 Å